Protein AF-A0A397SJI1-F1 (afdb_monomer)

InterPro domains:
  IPR027417 P-loop containing nucleoside triphosphate hydrolase [SSF52540] (23-144)
  IPR051667 Archaeal ATPase domain-containing protein [PTHR37096] (24-144)

pLDDT: mean 76.21, std 18.52, range [31.92, 95.56]

Structure (mmCIF, N/CA/C/O backbone):
data_AF-A0A397SJI1-F1
#
_entry.id   AF-A0A397SJI1-F1
#
loop_
_atom_site.group_PDB
_atom_site.id
_atom_site.type_symbol
_atom_site.label_atom_id
_atom_site.label_alt_id
_atom_site.label_comp_id
_atom_site.label_asym_id
_atom_site.label_entity_id
_atom_site.label_seq_id
_atom_site.pdbx_PDB_ins_code
_atom_site.Cartn_x
_atom_site.Cartn_y
_atom_site.Cartn_z
_atom_site.occupancy
_atom_site.B_iso_or_equiv
_atom_site.auth_seq_id
_atom_site.auth_comp_id
_atom_site.auth_asym_id
_atom_site.auth_atom_id
_atom_site.pdbx_PDB_model_num
ATOM 1 N N . MET A 1 1 ? 13.464 -25.072 6.896 1.00 35.97 1 MET A N 1
ATOM 2 C CA . MET A 1 1 ? 12.999 -23.717 7.267 1.00 35.97 1 MET A CA 1
ATOM 3 C C . MET A 1 1 ? 11.565 -23.593 6.797 1.00 35.97 1 MET A C 1
ATOM 5 O O . MET A 1 1 ? 11.296 -24.007 5.680 1.00 35.97 1 MET A O 1
ATOM 9 N N . SER A 1 2 ? 10.667 -23.174 7.686 1.00 36.62 2 SER A N 1
ATOM 10 C CA . SER A 1 2 ? 9.213 -23.290 7.543 1.00 36.62 2 SER A CA 1
ATOM 11 C C . SER A 1 2 ? 8.638 -22.403 6.439 1.00 36.62 2 SER A C 1
ATOM 13 O O . SER A 1 2 ? 8.978 -21.225 6.345 1.00 36.62 2 SER A O 1
ATOM 15 N N . GLU A 1 3 ? 7.745 -22.997 5.651 1.00 37.34 3 GLU A N 1
ATOM 16 C CA . GLU A 1 3 ? 6.883 -22.372 4.649 1.00 37.34 3 GLU A CA 1
ATOM 17 C C . GLU A 1 3 ? 6.096 -21.194 5.251 1.00 37.34 3 GLU A C 1
ATOM 19 O O . GLU A 1 3 ? 5.434 -21.342 6.279 1.00 37.34 3 GLU A O 1
ATOM 24 N N . ALA A 1 4 ? 6.140 -20.024 4.610 1.00 35.34 4 ALA A N 1
ATOM 25 C CA . ALA A 1 4 ? 5.239 -18.917 4.924 1.00 35.34 4 ALA A CA 1
ATOM 26 C C . ALA A 1 4 ? 3.975 -19.049 4.060 1.00 35.34 4 ALA A C 1
ATOM 28 O O . ALA A 1 4 ? 3.829 -18.414 3.018 1.00 35.34 4 ALA A O 1
ATOM 29 N N . GLU A 1 5 ? 3.072 -19.936 4.471 1.00 36.50 5 GLU A N 1
ATOM 30 C CA . GLU A 1 5 ? 1.755 -20.100 3.857 1.00 36.50 5 GLU A CA 1
ATOM 31 C C . GLU A 1 5 ? 0.822 -18.996 4.393 1.00 36.50 5 GLU A C 1
ATOM 33 O O . GLU A 1 5 ? 0.339 -19.066 5.525 1.00 36.50 5 GLU A O 1
ATOM 38 N N . ILE A 1 6 ? 0.567 -17.942 3.607 1.00 37.53 6 ILE A N 1
ATOM 39 C CA . ILE A 1 6 ? -0.421 -16.916 3.978 1.00 37.53 6 ILE A CA 1
ATOM 40 C C . ILE A 1 6 ? -1.822 -17.521 3.810 1.00 37.53 6 ILE A C 1
ATOM 42 O O . ILE A 1 6 ? -2.423 -17.484 2.736 1.00 37.53 6 ILE A O 1
ATOM 46 N N . LYS A 1 7 ? -2.359 -18.100 4.889 1.00 32.34 7 LYS A N 1
ATOM 47 C CA . LYS A 1 7 ? -3.744 -18.588 4.966 1.00 32.34 7 LYS A CA 1
ATOM 48 C C . LYS A 1 7 ? -4.723 -17.423 5.149 1.00 32.34 7 LYS A C 1
ATOM 50 O O . LYS A 1 7 ? -5.292 -17.235 6.220 1.00 32.34 7 LYS A O 1
ATOM 55 N N . ALA A 1 8 ? -4.973 -16.659 4.090 1.00 36.59 8 ALA A N 1
ATOM 56 C CA . ALA A 1 8 ? -6.132 -15.771 4.049 1.00 36.59 8 ALA A CA 1
ATOM 57 C C . ALA A 1 8 ? -7.397 -16.606 3.766 1.00 36.59 8 ALA A C 1
ATOM 59 O O . ALA A 1 8 ? -7.673 -16.977 2.626 1.00 36.59 8 ALA A O 1
ATOM 60 N N . LYS A 1 9 ? -8.177 -16.9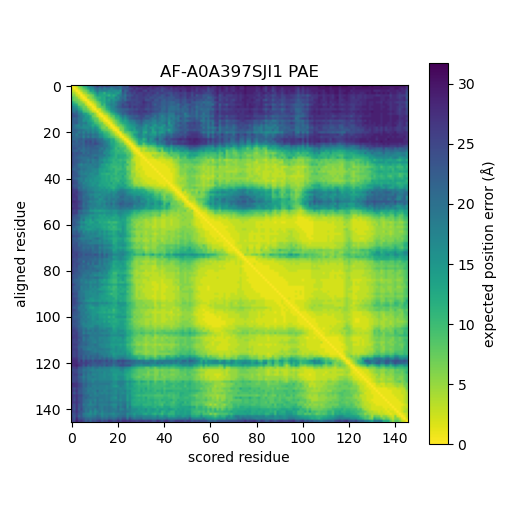39 4.805 1.00 31.92 9 LYS A N 1
ATOM 61 C CA . LYS A 1 9 ? -9.524 -17.513 4.635 1.00 31.92 9 LYS A CA 1
ATOM 62 C C . LYS A 1 9 ? -10.503 -16.398 4.255 1.00 31.92 9 LYS A C 1
ATOM 64 O O . LYS A 1 9 ? -11.139 -15.804 5.118 1.00 31.92 9 LYS A O 1
ATOM 69 N N . LEU A 1 10 ? -10.649 -16.137 2.959 1.00 39.62 10 LEU A N 1
ATOM 70 C CA . LEU A 1 10 ? -11.831 -15.458 2.424 1.00 39.62 10 LEU A CA 1
ATOM 71 C C . LEU A 1 10 ? -12.901 -16.533 2.155 1.00 39.62 10 LEU A C 1
ATOM 73 O O . LEU A 1 10 ? -12.621 -17.464 1.399 1.00 39.62 10 LEU A O 1
ATOM 77 N N . PRO A 1 11 ? -14.114 -16.448 2.736 1.00 39.09 11 PRO A N 1
ATOM 78 C CA . PRO A 1 11 ? -15.098 -17.541 2.727 1.00 39.09 11 PRO A CA 1
ATOM 79 C C . PRO A 1 11 ? -15.631 -17.943 1.337 1.00 39.09 11 PRO A C 1
ATOM 81 O O . PRO A 1 11 ? -16.375 -18.912 1.235 1.00 39.09 11 PRO A O 1
ATOM 84 N N . TYR A 1 12 ? -15.218 -17.258 0.267 1.00 38.84 12 TYR A N 1
ATOM 85 C CA . TYR A 1 12 ? -15.669 -17.504 -1.108 1.00 38.84 12 TYR A CA 1
ATOM 86 C C . TYR A 1 12 ? -14.539 -17.732 -2.121 1.00 38.84 12 TYR A C 1
ATOM 88 O O . TYR A 1 12 ? -14.805 -17.888 -3.309 1.00 38.84 12 TYR A O 1
ATOM 96 N N . PHE A 1 13 ? -13.282 -17.789 -1.678 1.00 36.59 13 PHE A N 1
ATOM 97 C CA . PHE A 1 13 ? -12.134 -17.883 -2.575 1.00 36.59 13 PHE A CA 1
ATOM 98 C C . PHE A 1 13 ? -11.189 -18.997 -2.127 1.00 36.59 13 PHE A C 1
ATOM 100 O O . PHE A 1 13 ? -10.282 -18.784 -1.328 1.00 36.59 13 PHE A O 1
ATOM 107 N N . ASN A 1 14 ? -11.372 -20.200 -2.677 1.00 34.38 14 ASN A N 1
ATOM 108 C CA . ASN A 1 14 ? -10.345 -21.242 -2.619 1.00 34.38 14 ASN A CA 1
ATOM 109 C C . ASN A 1 14 ? -9.286 -20.946 -3.689 1.00 34.38 14 ASN A C 1
ATOM 111 O O . ASN A 1 14 ? -9.212 -21.591 -4.735 1.00 34.38 14 ASN A O 1
ATOM 115 N N . LEU A 1 15 ? -8.531 -19.876 -3.465 1.00 38.72 15 LEU A N 1
ATOM 116 C CA . LEU A 1 15 ? -7.508 -19.406 -4.379 1.00 38.72 15 LEU A CA 1
ATOM 117 C C . LEU A 1 15 ? -6.174 -20.041 -4.016 1.00 38.72 15 LEU A C 1
ATOM 119 O O . LEU A 1 15 ? -5.379 -19.499 -3.253 1.00 38.72 15 LEU A O 1
ATOM 123 N N . LYS A 1 16 ? -5.927 -21.220 -4.585 1.00 40.28 16 LYS A N 1
ATOM 124 C CA . LYS A 1 16 ? -4.619 -21.874 -4.529 1.00 40.28 16 LYS A CA 1
ATOM 125 C C . LYS A 1 16 ? -3.687 -21.213 -5.550 1.00 40.28 16 LYS A C 1
ATOM 127 O O . LYS A 1 16 ? -3.363 -21.800 -6.578 1.00 40.28 16 LYS A O 1
ATOM 132 N N . TYR A 1 17 ? -3.299 -19.962 -5.306 1.00 43.78 17 TYR A N 1
ATOM 133 C CA . TYR A 1 17 ? -2.315 -19.282 -6.143 1.00 43.78 17 TYR A CA 1
ATOM 134 C C . TYR A 1 17 ? -0.911 -19.737 -5.750 1.00 43.78 17 TYR A C 1
ATOM 136 O O . TYR A 1 17 ? -0.372 -19.319 -4.727 1.00 43.78 17 TYR A O 1
ATOM 144 N N . ARG A 1 18 ? -0.291 -20.577 -6.582 1.00 42.84 18 ARG A N 1
ATOM 145 C CA . ARG A 1 18 ? 1.172 -20.657 -6.607 1.00 42.84 18 ARG A CA 1
ATOM 146 C C . ARG A 1 18 ? 1.675 -19.379 -7.261 1.00 42.84 18 ARG A C 1
ATOM 148 O O . ARG A 1 18 ? 1.626 -19.253 -8.479 1.00 42.84 18 ARG A O 1
ATOM 155 N N . LEU A 1 19 ? 2.086 -18.412 -6.444 1.00 43.00 19 LEU A N 1
ATOM 156 C CA . LEU A 1 19 ? 2.679 -17.172 -6.949 1.00 43.00 19 LEU A CA 1
ATOM 157 C C . LEU A 1 19 ? 4.055 -17.430 -7.587 1.00 43.00 19 LEU A C 1
ATOM 159 O O . LEU A 1 19 ? 4.432 -16.691 -8.489 1.00 43.00 19 LEU A O 1
ATOM 163 N N . PHE A 1 20 ? 4.736 -18.515 -7.193 1.00 43.22 20 PHE A N 1
ATOM 164 C CA . PHE A 1 20 ? 6.016 -18.962 -7.747 1.00 43.22 20 PHE A CA 1
ATOM 165 C C . PHE A 1 20 ? 6.106 -20.499 -7.715 1.00 43.22 20 PHE A C 1
ATOM 167 O O . PHE A 1 20 ? 5.656 -21.118 -6.748 1.00 43.22 20 PHE A O 1
ATOM 174 N N . ASP A 1 21 ? 6.680 -21.119 -8.751 1.00 50.69 21 ASP A N 1
ATOM 175 C CA . ASP A 1 21 ? 7.155 -22.506 -8.678 1.00 50.69 21 ASP A CA 1
ATOM 176 C C . ASP A 1 21 ? 8.576 -22.493 -8.085 1.00 50.69 21 ASP A C 1
ATOM 178 O O . ASP A 1 21 ? 9.427 -21.715 -8.509 1.00 50.69 21 ASP A O 1
ATOM 182 N N . GLU A 1 22 ? 8.867 -23.378 -7.124 1.00 52.00 22 GLU A N 1
ATOM 183 C CA . GLU A 1 22 ? 10.157 -23.450 -6.399 1.00 52.00 22 GLU A CA 1
ATOM 184 C C . GLU A 1 22 ? 11.396 -23.640 -7.302 1.00 52.00 22 GLU A C 1
ATOM 186 O O . GLU A 1 22 ? 12.533 -23.567 -6.833 1.00 52.00 22 GLU A O 1
ATOM 191 N N . LYS A 1 23 ? 11.193 -23.889 -8.601 1.00 49.50 23 LYS A N 1
ATOM 192 C CA . LYS A 1 23 ? 12.254 -24.055 -9.598 1.00 49.50 23 LYS A CA 1
ATOM 193 C C . LYS A 1 23 ? 12.717 -22.753 -10.261 1.00 49.50 23 LYS A C 1
ATOM 195 O O . LYS A 1 23 ? 13.762 -22.779 -10.904 1.00 49.50 23 LYS A O 1
ATOM 200 N N . GLU A 1 24 ? 12.035 -21.626 -10.073 1.00 50.12 24 GLU A N 1
ATOM 201 C CA . GLU A 1 24 ? 12.450 -20.329 -10.626 1.00 50.12 24 GLU A CA 1
ATOM 202 C C . GLU A 1 24 ? 13.217 -19.504 -9.582 1.00 50.12 24 GLU A C 1
ATOM 204 O O . GLU A 1 24 ? 12.725 -18.530 -9.020 1.00 50.12 24 GLU A O 1
ATOM 209 N N . LYS A 1 25 ? 14.487 -19.857 -9.352 1.00 48.16 25 LYS A N 1
ATOM 210 C CA . LYS A 1 25 ? 15.491 -18.856 -8.946 1.00 48.16 25 LYS A CA 1
ATOM 211 C C . LYS A 1 25 ? 15.987 -18.119 -10.193 1.00 48.16 25 LYS A C 1
ATOM 213 O O . LYS A 1 25 ? 17.185 -18.079 -10.463 1.00 48.16 25 LYS A O 1
ATOM 218 N N . GLU A 1 26 ? 15.071 -17.583 -10.992 1.00 54.41 26 GLU A N 1
ATOM 219 C CA . GLU A 1 26 ? 15.461 -16.575 -11.969 1.00 54.41 26 GLU A CA 1
ATOM 220 C C . GLU A 1 26 ? 15.787 -15.291 -11.208 1.00 54.41 26 GLU A C 1
ATOM 222 O O . GLU A 1 26 ? 15.134 -14.952 -10.217 1.00 54.41 26 GLU A O 1
ATOM 227 N N . ALA A 1 27 ? 16.843 -14.592 -11.625 1.00 56.66 27 ALA A N 1
ATOM 228 C CA . ALA A 1 27 ? 17.106 -13.257 -11.114 1.00 56.66 27 ALA A CA 1
ATOM 229 C C . ALA A 1 27 ? 15.837 -12.422 -11.335 1.00 56.66 27 ALA A C 1
ATOM 231 O O . ALA A 1 27 ? 15.384 -12.300 -12.469 1.00 56.66 27 ALA A O 1
ATOM 232 N N . ILE A 1 28 ? 15.237 -11.900 -10.262 1.00 64.06 28 ILE A N 1
ATOM 233 C CA . ILE A 1 28 ? 14.018 -11.093 -10.360 1.00 64.06 28 ILE A CA 1
ATOM 234 C C . ILE A 1 28 ? 14.356 -9.868 -11.209 1.00 64.06 28 ILE A C 1
ATOM 236 O O . ILE A 1 28 ? 15.084 -8.978 -10.772 1.00 64.06 28 ILE A O 1
ATOM 240 N N . THR A 1 29 ? 13.859 -9.846 -12.442 1.00 70.25 29 THR A N 1
ATOM 241 C CA . THR A 1 29 ? 14.046 -8.721 -13.357 1.00 70.25 29 THR A CA 1
ATOM 242 C C . THR A 1 29 ? 12.832 -7.800 -13.315 1.00 70.25 29 THR A C 1
ATOM 244 O O . THR A 1 29 ? 11.756 -8.174 -12.848 1.00 70.25 29 THR A O 1
ATOM 247 N N . TYR A 1 30 ? 12.976 -6.597 -13.872 1.00 71.44 30 TYR A N 1
ATOM 248 C CA . TYR A 1 30 ? 11.853 -5.688 -14.111 1.00 71.44 30 TYR A CA 1
ATOM 249 C C . TYR A 1 30 ? 10.679 -6.375 -14.841 1.00 71.44 30 TYR A C 1
ATOM 251 O O . TYR A 1 30 ? 9.521 -6.209 -14.455 1.00 71.44 30 TYR A O 1
ATOM 259 N N . ASN A 1 31 ? 10.981 -7.202 -15.848 1.00 76.88 31 ASN A N 1
ATOM 260 C CA . ASN A 1 31 ? 9.969 -7.939 -16.607 1.00 76.88 31 ASN A CA 1
ATOM 261 C C . ASN A 1 31 ? 9.232 -8.952 -15.724 1.00 76.88 31 ASN A C 1
ATOM 263 O O . ASN A 1 31 ? 8.006 -9.009 -15.764 1.00 76.88 31 ASN A O 1
ATOM 267 N N . SER A 1 32 ? 9.959 -9.667 -14.860 1.00 77.81 32 SER A N 1
ATOM 268 C CA . SER A 1 32 ? 9.386 -10.636 -13.918 1.00 77.81 32 SER A CA 1
ATOM 269 C C . SER A 1 32 ? 8.372 -9.985 -12.965 1.00 77.81 32 SER A C 1
ATOM 271 O O . SER A 1 32 ? 7.342 -10.578 -12.645 1.00 77.81 32 SER A O 1
ATOM 273 N N . VAL A 1 33 ? 8.620 -8.742 -12.532 1.00 78.50 33 VAL A N 1
ATOM 274 C CA . VAL A 1 33 ? 7.696 -8.024 -11.638 1.00 78.50 33 VAL A CA 1
ATOM 275 C C . VAL A 1 33 ? 6.479 -7.471 -12.384 1.00 78.50 33 VAL A C 1
ATOM 277 O O . VAL A 1 33 ? 5.363 -7.547 -11.872 1.00 78.50 33 VAL A O 1
ATOM 280 N N . ASN A 1 34 ? 6.645 -6.980 -13.612 1.00 78.88 34 ASN A N 1
ATOM 281 C CA . ASN A 1 34 ? 5.499 -6.595 -14.440 1.00 78.88 34 ASN A CA 1
ATOM 282 C C . ASN A 1 34 ? 4.591 -7.791 -14.748 1.00 78.88 34 ASN A C 1
ATOM 284 O O . ASN A 1 34 ? 3.370 -7.674 -14.666 1.00 78.88 34 ASN A O 1
ATOM 288 N N . GLU A 1 35 ? 5.170 -8.957 -15.039 1.00 84.62 35 GLU A N 1
ATOM 289 C CA . GLU A 1 35 ? 4.404 -10.192 -15.210 1.00 84.62 35 GLU A CA 1
ATOM 290 C C . GLU A 1 35 ? 3.649 -10.583 -13.939 1.00 84.62 35 GLU A C 1
ATOM 292 O O . GLU A 1 35 ? 2.505 -11.035 -14.017 1.00 84.62 35 GLU A O 1
ATOM 297 N N . LEU A 1 36 ? 4.251 -10.385 -12.762 1.00 83.25 36 LEU A N 1
ATOM 298 C CA . LEU A 1 36 ? 3.570 -10.579 -11.486 1.00 83.25 36 LEU A CA 1
ATOM 299 C C . LEU A 1 36 ? 2.377 -9.626 -11.340 1.00 83.25 36 LEU A C 1
ATOM 301 O O . LEU A 1 36 ? 1.283 -10.076 -10.998 1.00 83.25 36 LEU A O 1
ATOM 305 N N . PHE A 1 37 ? 2.548 -8.334 -11.630 1.00 84.69 37 PHE A N 1
ATOM 306 C CA . PHE A 1 37 ? 1.452 -7.360 -11.591 1.00 84.69 37 PHE A CA 1
ATOM 307 C C . PHE A 1 37 ? 0.317 -7.735 -12.542 1.00 84.69 37 PHE A C 1
ATOM 309 O O . PHE A 1 37 ? -0.852 -7.680 -12.158 1.00 84.69 37 PHE A O 1
ATOM 316 N N . ASP A 1 38 ? 0.650 -8.206 -13.738 1.00 83.44 38 ASP A N 1
ATOM 317 C CA . ASP A 1 38 ? -0.308 -8.723 -14.707 1.00 83.44 38 ASP A CA 1
ATOM 318 C C . ASP A 1 38 ? -1.040 -9.966 -14.195 1.00 83.44 38 ASP A C 1
ATOM 320 O O . ASP A 1 38 ? -2.268 -10.051 -14.293 1.00 83.44 38 ASP A O 1
ATOM 324 N N . LYS A 1 39 ? -0.309 -10.930 -13.620 1.00 85.19 39 LYS A N 1
ATOM 325 C CA . LYS A 1 39 ? -0.885 -12.140 -13.016 1.00 85.19 39 LYS A CA 1
ATOM 326 C C . LYS A 1 39 ? -1.856 -11.777 -11.894 1.00 85.19 39 LYS A C 1
ATOM 328 O O . LYS A 1 39 ? -2.970 -12.305 -11.873 1.00 85.19 39 LYS A O 1
ATOM 333 N N . ILE A 1 40 ? -1.484 -10.846 -11.012 1.00 83.31 40 ILE A N 1
ATOM 334 C CA . ILE A 1 40 ? -2.364 -10.339 -9.951 1.00 83.31 40 ILE A CA 1
ATOM 335 C C . ILE A 1 40 ? -3.595 -9.680 -10.579 1.00 83.31 40 ILE A C 1
ATOM 337 O O . ILE A 1 40 ? -4.720 -10.048 -10.255 1.00 83.31 40 ILE A O 1
ATOM 341 N N . THR A 1 41 ? -3.416 -8.763 -11.531 1.00 81.56 41 THR A N 1
ATOM 342 C CA . THR A 1 41 ? -4.526 -8.036 -12.159 1.00 81.56 41 THR A CA 1
ATOM 343 C C . THR A 1 41 ? -5.512 -8.954 -12.883 1.00 81.56 41 THR A C 1
ATOM 345 O O . THR A 1 41 ? -6.717 -8.705 -12.822 1.00 81.56 41 THR A O 1
ATOM 348 N N . ARG A 1 42 ? -5.040 -10.022 -13.538 1.00 82.69 42 ARG A N 1
ATOM 349 C CA . ARG A 1 42 ? -5.896 -11.039 -14.184 1.00 82.69 42 ARG A CA 1
ATOM 350 C C . ARG A 1 42 ? -6.601 -11.953 -13.182 1.00 82.69 42 ARG A C 1
ATOM 352 O O . ARG A 1 42 ? -7.642 -12.512 -13.507 1.00 82.69 42 ARG A O 1
ATOM 359 N N . SER A 1 43 ? -6.035 -12.094 -11.990 1.00 81.62 43 SER A N 1
ATOM 360 C CA . SER A 1 43 ? -6.588 -12.897 -10.898 1.00 81.62 43 SER A CA 1
ATOM 361 C C . SER A 1 43 ? -7.682 -12.163 -10.117 1.00 81.62 43 SER A C 1
ATOM 363 O O . SER A 1 43 ? -8.493 -12.801 -9.450 1.00 81.62 43 SER A O 1
ATOM 365 N N . LEU A 1 44 ? -7.729 -10.829 -10.204 1.00 77.69 44 LEU A N 1
ATOM 366 C CA . LEU A 1 44 ? -8.770 -10.030 -9.565 1.00 77.69 44 LEU A CA 1
ATOM 367 C C . LEU A 1 44 ? -10.144 -10.279 -10.215 1.00 77.69 44 LEU A C 1
ATOM 369 O O . LEU A 1 44 ? -10.232 -10.380 -11.442 1.00 77.69 44 LEU A O 1
ATOM 373 N N . PRO A 1 45 ? -11.229 -10.324 -9.420 1.00 69.75 45 PRO A N 1
ATOM 374 C CA . PRO A 1 45 ? -12.565 -10.549 -9.949 1.00 69.75 45 PRO A CA 1
ATOM 375 C C . PRO A 1 45 ? -12.966 -9.468 -10.958 1.00 69.75 45 PRO A C 1
ATOM 377 O O . PRO A 1 45 ? -12.683 -8.282 -10.782 1.00 69.75 45 PRO A O 1
ATOM 380 N N . ASN A 1 46 ? -13.684 -9.869 -12.010 1.00 71.75 46 ASN A N 1
ATOM 381 C CA . ASN A 1 46 ? -14.305 -8.917 -12.924 1.00 71.75 46 ASN A CA 1
ATOM 382 C C . ASN A 1 46 ? -15.539 -8.290 -12.258 1.00 71.75 46 ASN A C 1
ATOM 384 O O . ASN A 1 46 ? -16.605 -8.902 -12.217 1.00 71.75 46 ASN A O 1
ATOM 388 N N . TRP A 1 47 ? -15.403 -7.065 -11.754 1.00 69.38 47 TRP A N 1
ATOM 389 C CA . TRP A 1 47 ? -16.460 -6.359 -11.019 1.00 69.38 47 TRP A CA 1
ATOM 390 C C . TRP A 1 47 ? -17.740 -6.116 -11.811 1.00 69.38 47 TRP A C 1
ATOM 392 O O . TRP A 1 47 ? -18.807 -6.046 -11.207 1.00 69.38 47 TRP A O 1
ATOM 402 N N . ASN A 1 48 ? -17.675 -6.082 -13.145 1.00 67.94 48 ASN A N 1
ATOM 403 C CA . ASN A 1 48 ? -18.878 -5.967 -13.973 1.00 67.94 48 ASN A CA 1
ATOM 404 C C . ASN A 1 48 ? -19.826 -7.161 -13.777 1.00 67.94 48 ASN A C 1
ATOM 406 O O . ASN A 1 48 ? -21.036 -7.002 -13.891 1.00 67.94 48 ASN A O 1
ATOM 410 N N . PHE A 1 49 ? -19.296 -8.340 -13.437 1.00 63.72 49 PHE A N 1
ATOM 411 C CA . PHE A 1 49 ? -20.105 -9.516 -13.110 1.00 63.72 49 PHE A CA 1
ATOM 412 C C . PHE A 1 49 ? -20.787 -9.394 -11.735 1.00 63.72 49 PHE A C 1
ATOM 414 O O . PHE A 1 49 ? -21.868 -9.935 -11.521 1.00 63.72 49 PHE A O 1
ATOM 421 N N . TRP A 1 50 ? -20.175 -8.655 -10.806 1.00 64.19 50 TRP A N 1
ATOM 422 C CA . TRP A 1 50 ? -20.598 -8.573 -9.405 1.00 64.19 50 TRP A CA 1
ATOM 423 C C . TRP A 1 50 ? -21.430 -7.329 -9.070 1.00 64.19 50 TRP A C 1
ATOM 425 O O . TRP A 1 50 ? -21.917 -7.213 -7.947 1.00 64.19 50 TRP A O 1
ATOM 435 N N . TYR A 1 51 ? -21.642 -6.428 -10.038 1.00 62.44 51 TYR A N 1
ATOM 436 C CA . TYR A 1 51 ? -22.331 -5.145 -9.845 1.00 62.44 51 TYR A CA 1
ATOM 437 C C . TYR A 1 51 ? -23.745 -5.292 -9.241 1.00 62.44 51 TYR A C 1
ATOM 439 O O . TYR A 1 51 ? -24.194 -4.419 -8.507 1.00 62.44 51 TYR A O 1
ATOM 447 N N . GLY A 1 52 ? -24.426 -6.419 -9.484 1.00 65.25 52 GLY A N 1
ATOM 448 C CA . GLY A 1 52 ? -25.752 -6.717 -8.924 1.00 65.25 52 GLY A CA 1
ATOM 449 C C . GLY A 1 52 ? -25.760 -7.391 -7.545 1.00 65.25 52 GLY A C 1
ATOM 450 O O . GLY A 1 52 ? -26.818 -7.491 -6.933 1.00 65.25 52 GLY A O 1
ATOM 451 N N . TYR A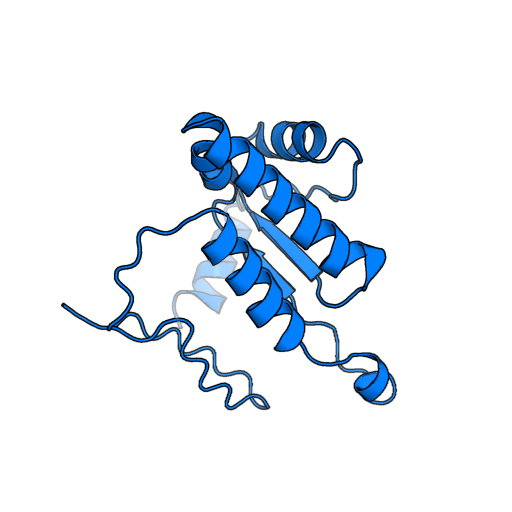 1 53 ? -24.610 -7.850 -7.044 1.00 71.44 53 TYR A N 1
ATOM 452 C CA . TYR A 1 53 ? -24.517 -8.610 -5.788 1.00 71.44 53 TYR A CA 1
ATOM 453 C C . TYR A 1 53 ? -24.141 -7.748 -4.576 1.00 71.44 53 TYR A C 1
ATOM 455 O O . TYR A 1 53 ? -24.031 -8.272 -3.471 1.00 71.44 53 TYR A O 1
ATOM 463 N N . ASN A 1 54 ? -23.939 -6.439 -4.773 1.00 72.56 54 ASN A N 1
ATOM 464 C CA . ASN A 1 54 ? -23.557 -5.481 -3.728 1.00 72.56 54 ASN A CA 1
ATOM 465 C C . ASN A 1 54 ? -22.337 -5.929 -2.891 1.00 72.56 54 ASN A C 1
ATOM 467 O O . ASN A 1 54 ? -22.246 -5.657 -1.695 1.00 72.56 54 ASN A O 1
ATOM 471 N N . ILE A 1 55 ? -21.408 -6.657 -3.518 1.00 74.75 55 ILE A N 1
ATOM 472 C CA . ILE A 1 55 ? -20.175 -7.114 -2.874 1.00 74.75 55 ILE A CA 1
ATOM 473 C C . ILE A 1 55 ? -19.169 -5.957 -2.928 1.00 74.75 55 ILE A C 1
ATOM 475 O O . ILE A 1 55 ? -18.882 -5.472 -4.028 1.00 74.75 55 ILE A O 1
ATOM 479 N N . PRO A 1 56 ? -18.623 -5.500 -1.786 1.00 76.81 56 PRO A N 1
ATOM 480 C CA . PRO A 1 56 ? -17.642 -4.426 -1.786 1.00 76.81 56 PRO A CA 1
ATOM 481 C C . PRO A 1 56 ? -16.340 -4.872 -2.477 1.00 76.81 56 PRO A C 1
ATOM 483 O O . PRO A 1 56 ? -15.944 -6.036 -2.345 1.00 76.81 56 PRO A O 1
ATOM 486 N N . PRO A 1 57 ? -15.637 -3.965 -3.183 1.00 80.69 57 PRO A N 1
ATOM 487 C CA . PRO A 1 57 ? -14.304 -4.251 -3.697 1.00 80.69 57 PRO A CA 1
ATOM 488 C C . PRO A 1 57 ? -13.344 -4.640 -2.560 1.00 80.69 57 PRO A C 1
ATOM 490 O O . PRO A 1 57 ? -13.456 -4.102 -1.455 1.00 80.69 57 PRO A O 1
ATOM 493 N N . PRO A 1 58 ? -12.373 -5.537 -2.799 1.00 84.81 58 PRO A N 1
ATOM 494 C CA . PRO A 1 58 ? -11.393 -5.928 -1.808 1.00 84.81 58 PRO A CA 1
ATOM 495 C C . PRO A 1 58 ? -10.489 -4.745 -1.480 1.00 84.81 58 PRO A C 1
ATOM 497 O O . PRO A 1 58 ? -10.352 -3.793 -2.257 1.00 84.81 58 PRO A O 1
ATOM 500 N N . ILE A 1 59 ? -9.842 -4.841 -0.325 1.00 88.81 59 ILE A N 1
ATOM 501 C CA . ILE A 1 59 ? -8.898 -3.846 0.163 1.00 88.81 59 ILE A CA 1
ATOM 502 C C . ILE A 1 59 ? -7.519 -4.500 0.222 1.00 88.81 59 ILE A C 1
ATOM 504 O O . ILE A 1 59 ? -7.331 -5.500 0.912 1.00 88.81 59 ILE A O 1
ATOM 508 N N . LEU A 1 60 ? -6.565 -3.944 -0.518 1.00 90.75 60 LEU A N 1
ATOM 509 C CA . LEU A 1 60 ? -5.150 -4.265 -0.407 1.00 90.75 60 LEU A CA 1
ATOM 510 C C . LEU A 1 60 ? -4.536 -3.363 0.664 1.00 90.75 60 LEU A C 1
ATOM 512 O O . LEU A 1 60 ? -4.497 -2.146 0.491 1.00 90.75 60 LEU A O 1
ATOM 516 N N . VAL A 1 61 ? -4.055 -3.956 1.751 1.00 93.00 61 VAL A N 1
ATOM 517 C CA . VAL A 1 61 ? -3.342 -3.239 2.813 1.00 93.00 61 VAL A CA 1
ATOM 518 C C . VAL A 1 61 ? -1.855 -3.544 2.691 1.00 93.00 61 VAL A C 1
ATOM 520 O O . VAL A 1 61 ? -1.478 -4.711 2.595 1.00 93.00 61 VAL A O 1
ATOM 523 N N . ILE A 1 62 ? -1.027 -2.503 2.666 1.00 92.94 62 ILE A N 1
ATOM 524 C CA . ILE A 1 62 ? 0.433 -2.619 2.675 1.00 92.94 62 ILE A CA 1
ATOM 525 C C . ILE A 1 62 ? 0.942 -1.882 3.897 1.00 92.94 62 ILE A C 1
ATOM 527 O O . ILE A 1 62 ? 0.821 -0.657 3.971 1.00 92.94 62 ILE A O 1
ATOM 531 N N . ASP A 1 63 ? 1.499 -2.657 4.819 1.00 94.31 63 ASP A N 1
ATOM 532 C CA . ASP A 1 63 ? 2.118 -2.129 6.021 1.00 94.31 63 ASP A CA 1
ATOM 533 C C . ASP A 1 63 ? 3.575 -1.733 5.802 1.00 94.31 63 ASP A C 1
ATOM 535 O O . ASP A 1 63 ? 4.243 -2.288 4.927 1.00 94.31 63 ASP A O 1
ATOM 539 N N . GLU A 1 64 ? 4.029 -0.732 6.559 1.00 93.38 64 GLU A N 1
ATOM 540 C CA . GLU A 1 64 ? 5.349 -0.098 6.427 1.00 93.38 64 GLU A CA 1
ATOM 541 C C . GLU A 1 64 ? 5.714 0.215 4.962 1.00 93.38 64 GLU A C 1
ATOM 543 O O . GLU A 1 64 ? 6.795 -0.090 4.445 1.00 93.38 64 GLU A O 1
ATOM 548 N N . ALA A 1 65 ? 4.774 0.840 4.249 1.00 93.19 65 ALA A N 1
ATOM 549 C CA . ALA A 1 65 ? 4.897 1.143 2.828 1.00 93.19 65 ALA A CA 1
ATOM 550 C C . ALA A 1 65 ? 6.032 2.138 2.515 1.00 93.19 65 ALA A C 1
ATOM 552 O O . ALA A 1 65 ? 6.497 2.207 1.376 1.00 93.19 65 ALA A O 1
ATOM 553 N N . ASN A 1 66 ? 6.528 2.881 3.507 1.00 91.31 66 ASN A N 1
ATOM 554 C CA . ASN A 1 66 ? 7.740 3.700 3.408 1.00 91.31 66 ASN A CA 1
ATOM 555 C C . ASN A 1 66 ? 8.987 2.880 3.048 1.00 91.31 66 ASN A C 1
ATOM 557 O O . ASN A 1 66 ? 9.888 3.415 2.399 1.00 91.31 66 ASN A O 1
ATOM 561 N N . LEU A 1 67 ? 9.041 1.584 3.375 1.00 91.06 67 LEU A N 1
ATOM 562 C CA . LEU A 1 67 ? 10.157 0.714 2.990 1.00 91.06 67 LEU A CA 1
ATOM 563 C C . LEU A 1 67 ? 10.290 0.556 1.470 1.00 91.06 67 LEU A C 1
ATOM 565 O O . LEU A 1 67 ? 11.386 0.310 0.969 1.00 91.06 67 LEU A O 1
ATOM 569 N N . LEU A 1 68 ? 9.220 0.801 0.706 1.00 89.44 68 LEU A N 1
ATOM 570 C CA . LEU A 1 68 ? 9.272 0.825 -0.759 1.00 89.44 68 LEU A CA 1
ATOM 571 C C . LEU A 1 68 ? 10.214 1.913 -1.301 1.00 89.44 68 LEU A C 1
ATOM 573 O O . LEU A 1 68 ? 10.700 1.799 -2.426 1.00 89.44 68 LEU A O 1
ATOM 577 N N . SER A 1 69 ? 10.531 2.942 -0.511 1.00 86.31 69 SER A N 1
ATOM 578 C CA . SER A 1 69 ? 11.546 3.941 -0.869 1.00 86.31 69 SER A CA 1
ATOM 579 C C . SER A 1 69 ? 12.938 3.334 -1.066 1.00 86.31 69 SER A C 1
ATOM 581 O O . SER A 1 69 ? 13.697 3.816 -1.906 1.00 86.31 69 SER A O 1
ATOM 583 N N . GLN A 1 70 ? 13.256 2.235 -0.373 1.00 86.62 70 GLN A N 1
ATOM 584 C CA . GLN A 1 70 ? 14.524 1.523 -0.538 1.00 86.62 70 GLN A CA 1
ATOM 585 C C . GLN A 1 70 ? 14.667 0.978 -1.959 1.00 86.62 70 GLN A C 1
ATOM 587 O O . GLN A 1 70 ? 15.755 1.027 -2.529 1.00 86.62 70 GLN A O 1
ATOM 592 N N . LEU A 1 71 ? 13.558 0.536 -2.563 1.00 81.69 71 LEU A N 1
ATOM 593 C CA . LEU A 1 71 ? 13.541 0.085 -3.949 1.00 81.69 71 LEU A CA 1
ATOM 594 C C . LEU A 1 71 ? 13.931 1.226 -4.892 1.00 81.69 71 LEU A C 1
ATOM 596 O O . LEU A 1 71 ? 14.812 1.054 -5.729 1.00 81.69 71 LEU A O 1
ATOM 600 N N . GLY A 1 72 ? 13.338 2.407 -4.703 1.00 81.12 72 GLY A N 1
ATOM 601 C CA . GLY A 1 72 ? 13.617 3.583 -5.528 1.00 81.12 72 GLY A CA 1
ATOM 602 C C . GLY A 1 72 ? 15.041 4.120 -5.392 1.00 81.12 72 GLY A C 1
ATOM 603 O O . GLY A 1 72 ? 15.619 4.577 -6.371 1.00 81.12 72 GLY A O 1
ATOM 604 N N . ASN A 1 73 ? 15.619 4.024 -4.196 1.00 83.50 73 ASN A N 1
ATOM 605 C CA . ASN A 1 73 ? 16.959 4.534 -3.905 1.00 83.50 73 ASN A CA 1
ATOM 606 C C . ASN A 1 73 ? 18.081 3.543 -4.263 1.00 83.50 73 ASN A C 1
ATOM 608 O O . ASN A 1 73 ? 19.250 3.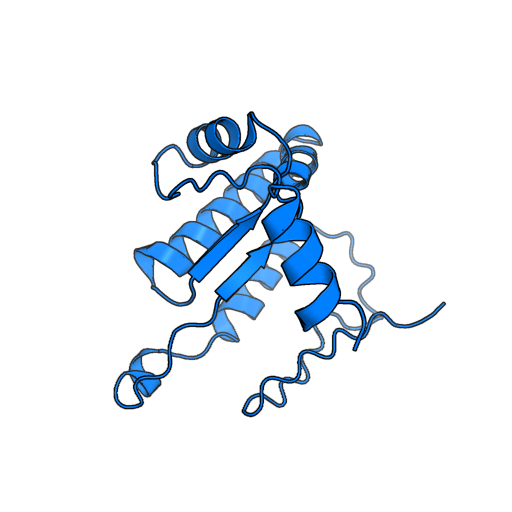921 -4.250 1.00 83.50 73 ASN A O 1
ATOM 612 N N . SER A 1 74 ? 17.745 2.279 -4.545 1.00 79.12 74 SER A N 1
ATOM 613 C CA . SER A 1 74 ? 18.733 1.213 -4.755 1.00 79.12 74 SER A CA 1
ATOM 614 C C . SER A 1 74 ? 19.445 1.285 -6.110 1.00 79.12 74 SER A C 1
ATOM 616 O O . SER A 1 74 ? 20.651 1.049 -6.182 1.00 79.12 74 SER A O 1
ATOM 618 N N . SER A 1 75 ? 18.721 1.615 -7.182 1.00 83.06 75 SER A N 1
ATOM 619 C CA . SER A 1 75 ? 19.258 1.763 -8.538 1.00 83.06 75 SER A CA 1
ATOM 620 C C . SER A 1 75 ? 18.261 2.487 -9.451 1.00 83.06 75 SER A C 1
ATOM 622 O O . SER A 1 75 ? 17.098 2.687 -9.091 1.00 83.06 75 SER A O 1
ATOM 624 N N . ASN A 1 76 ? 18.686 2.833 -10.671 1.00 83.81 76 ASN A N 1
ATOM 625 C CA . ASN A 1 76 ? 17.790 3.393 -11.688 1.00 83.81 76 ASN A CA 1
ATOM 626 C C . ASN A 1 76 ? 16.653 2.420 -12.043 1.00 83.81 76 ASN A C 1
ATOM 628 O O . ASN A 1 76 ? 15.502 2.827 -12.189 1.00 83.81 76 ASN A O 1
ATOM 632 N N . GLU A 1 77 ? 16.957 1.127 -12.147 1.00 82.31 77 GLU A N 1
ATOM 633 C CA . GLU A 1 77 ? 15.978 0.068 -12.391 1.00 82.31 77 GLU A CA 1
ATOM 634 C C . GLU A 1 77 ? 14.993 -0.052 -11.223 1.00 82.31 77 GLU A C 1
ATOM 636 O O . GLU A 1 77 ? 13.789 -0.179 -11.446 1.00 82.31 77 GLU A O 1
ATOM 641 N N . GLY A 1 78 ? 15.483 0.055 -9.984 1.00 84.25 78 GLY A N 1
ATOM 642 C CA . GLY A 1 78 ? 14.653 0.085 -8.781 1.00 84.25 78 GLY A CA 1
ATOM 643 C C . GLY A 1 78 ? 13.693 1.280 -8.755 1.00 84.25 78 GLY A C 1
ATOM 644 O O . GLY A 1 78 ? 12.505 1.114 -8.473 1.00 84.25 78 GLY A O 1
ATOM 645 N N . ALA A 1 79 ? 14.155 2.469 -9.152 1.00 85.38 79 ALA A N 1
ATOM 646 C CA . ALA A 1 79 ? 13.307 3.654 -9.312 1.00 85.38 79 ALA A CA 1
ATOM 647 C C . ALA A 1 79 ? 12.218 3.464 -10.380 1.00 85.38 79 ALA A C 1
ATOM 649 O O . ALA A 1 79 ? 11.051 3.800 -10.152 1.00 85.38 79 ALA A O 1
ATOM 650 N N . ILE A 1 80 ? 12.567 2.882 -11.532 1.00 85.25 80 ILE A N 1
ATOM 651 C CA . ILE A 1 80 ? 11.604 2.554 -12.596 1.00 85.25 80 ILE A CA 1
ATOM 652 C C . ILE A 1 80 ? 10.572 1.538 -12.094 1.00 85.25 80 ILE A C 1
ATOM 654 O O . ILE A 1 80 ? 9.374 1.673 -12.374 1.00 85.25 80 ILE A O 1
ATOM 658 N N . LEU A 1 81 ? 11.014 0.540 -11.329 1.00 85.81 81 LEU A N 1
ATOM 659 C CA . LEU A 1 81 ? 10.144 -0.488 -10.782 1.00 85.81 81 LEU A CA 1
ATOM 660 C C . LEU A 1 81 ? 9.175 0.076 -9.739 1.00 85.81 81 LEU A C 1
ATOM 662 O O . LEU A 1 81 ? 7.972 -0.168 -9.831 1.00 85.81 81 LEU A O 1
ATOM 666 N N . LEU A 1 82 ? 9.675 0.884 -8.803 1.00 88.00 82 LEU A N 1
ATOM 667 C CA . LEU A 1 82 ? 8.856 1.596 -7.826 1.00 88.00 82 LEU A CA 1
ATOM 668 C C . LEU A 1 82 ? 7.778 2.429 -8.527 1.00 88.00 82 LEU A C 1
ATOM 670 O O . LEU A 1 82 ? 6.597 2.336 -8.194 1.00 88.00 82 LEU A O 1
ATOM 674 N N . LYS A 1 83 ? 8.162 3.203 -9.547 1.00 87.50 83 LYS A N 1
ATOM 675 C CA . LYS A 1 83 ? 7.211 4.009 -10.318 1.00 87.50 83 LYS A CA 1
ATOM 676 C C . LYS A 1 83 ? 6.171 3.142 -11.032 1.00 87.50 83 LYS A C 1
ATOM 678 O O . LYS A 1 83 ? 4.996 3.498 -11.059 1.00 87.50 83 LYS A O 1
ATOM 683 N N . SER A 1 84 ? 6.582 1.996 -11.575 1.00 87.06 84 SER A N 1
ATOM 684 C CA . SER A 1 84 ? 5.678 1.039 -12.229 1.00 87.06 84 SER A CA 1
ATOM 685 C C . SER A 1 84 ? 4.667 0.455 -11.240 1.00 87.06 84 SER A C 1
ATOM 687 O O . SER A 1 84 ? 3.474 0.428 -11.534 1.00 87.06 84 SER A O 1
ATOM 689 N N . PHE A 1 85 ? 5.113 0.085 -10.038 1.00 89.56 85 PHE A N 1
ATOM 690 C CA . PHE A 1 85 ? 4.247 -0.383 -8.956 1.00 89.56 85 PHE A CA 1
ATOM 691 C C . PHE A 1 85 ? 3.229 0.680 -8.516 1.00 89.56 85 PHE A C 1
ATOM 693 O O . PHE A 1 85 ? 2.029 0.412 -8.438 1.00 89.56 85 PHE A O 1
ATOM 700 N N . LEU A 1 86 ? 3.685 1.911 -8.272 1.00 89.94 86 LEU A N 1
ATOM 701 C CA . LEU A 1 86 ? 2.808 3.006 -7.856 1.00 89.94 86 LEU A CA 1
ATOM 702 C C . LEU A 1 86 ? 1.780 3.353 -8.949 1.00 89.94 86 LEU A C 1
ATOM 704 O O . LEU A 1 86 ? 0.598 3.538 -8.654 1.00 89.94 86 LEU A O 1
ATOM 708 N N . ASN A 1 87 ? 2.189 3.354 -10.220 1.00 89.12 87 ASN A N 1
ATOM 709 C CA . ASN A 1 87 ? 1.269 3.512 -11.348 1.00 89.12 87 ASN A CA 1
ATOM 710 C C . ASN A 1 87 ? 0.251 2.368 -11.423 1.00 89.12 87 ASN A C 1
ATOM 712 O O . ASN A 1 87 ? -0.935 2.612 -11.646 1.00 89.12 87 ASN A O 1
ATOM 716 N N . TRP A 1 88 ? 0.685 1.127 -11.197 1.00 90.38 88 TRP A N 1
ATOM 717 C CA . TRP A 1 88 ? -0.205 -0.030 -11.146 1.00 90.38 88 TRP A CA 1
ATOM 718 C C . TRP A 1 88 ? -1.269 0.120 -10.047 1.00 90.38 88 TRP A C 1
ATOM 720 O O . TRP A 1 88 ? -2.449 -0.136 -10.307 1.00 90.38 88 TRP A O 1
ATOM 730 N N . LEU A 1 89 ? -0.913 0.628 -8.860 1.00 91.25 89 LEU A N 1
ATOM 731 C CA . LEU A 1 89 ? -1.894 0.951 -7.815 1.00 91.25 89 LEU A CA 1
ATOM 732 C C . LEU A 1 89 ? -2.918 1.989 -8.294 1.00 91.25 89 LEU A C 1
ATOM 734 O O . LEU A 1 89 ? -4.118 1.802 -8.088 1.00 91.25 89 LEU A O 1
ATOM 738 N N . VAL A 1 90 ? -2.488 3.059 -8.969 1.00 89.69 90 VAL A N 1
ATOM 739 C CA . VAL A 1 90 ? -3.398 4.094 -9.498 1.00 89.69 90 VAL A CA 1
ATOM 740 C C . VAL A 1 90 ? -4.367 3.516 -10.532 1.00 89.69 90 VAL A C 1
ATOM 742 O O . VAL A 1 90 ? -5.574 3.771 -10.455 1.00 89.69 90 VAL A O 1
ATOM 745 N N . VAL A 1 91 ? -3.868 2.700 -11.466 1.00 89.50 91 VAL A N 1
ATOM 746 C CA . VAL A 1 91 ? -4.695 2.037 -12.486 1.00 89.50 91 VAL A CA 1
ATOM 747 C C . VAL A 1 91 ? -5.764 1.176 -11.820 1.00 89.50 91 VAL A C 1
ATOM 749 O O . VAL A 1 91 ? -6.947 1.303 -12.136 1.00 89.50 91 VAL A O 1
ATOM 752 N N . ASN A 1 92 ? -5.382 0.328 -10.864 1.00 88.38 92 ASN A N 1
ATOM 753 C CA . ASN A 1 92 ? -6.325 -0.597 -10.246 1.00 88.38 92 ASN A CA 1
ATOM 754 C C . ASN A 1 92 ? -7.295 0.094 -9.276 1.00 88.38 92 ASN A C 1
ATOM 756 O O . ASN A 1 92 ? -8.443 -0.331 -9.191 1.00 88.38 92 ASN A O 1
ATOM 760 N N . THR A 1 93 ? -6.895 1.166 -8.592 1.00 88.75 93 THR A N 1
ATOM 761 C CA . THR A 1 93 ? -7.739 1.817 -7.572 1.00 88.75 93 THR A CA 1
ATOM 762 C C . THR A 1 93 ? -8.618 2.937 -8.124 1.00 88.75 93 THR A C 1
ATOM 764 O O . THR A 1 93 ? -9.803 3.005 -7.799 1.00 88.75 93 THR A O 1
ATOM 767 N N . LYS A 1 94 ? -8.073 3.829 -8.961 1.00 86.56 94 LYS A N 1
ATOM 768 C CA . LYS A 1 94 ? -8.776 5.040 -9.418 1.00 86.56 94 LYS A CA 1
ATOM 769 C C . LYS A 1 94 ? -9.399 4.876 -10.793 1.00 86.56 94 LYS A C 1
ATOM 771 O O . LYS A 1 94 ? -10.531 5.307 -10.994 1.00 86.56 94 LYS A O 1
ATOM 776 N N . GLN A 1 95 ? -8.672 4.260 -11.722 1.00 86.69 95 GLN A N 1
ATOM 777 C CA . GLN A 1 95 ? -9.115 4.161 -13.113 1.00 86.69 95 GLN A CA 1
ATOM 778 C C . GLN A 1 95 ? -10.074 2.984 -13.303 1.00 86.69 95 GLN A C 1
ATOM 780 O O . GLN A 1 95 ? -11.195 3.161 -13.766 1.00 86.69 95 GLN A O 1
ATOM 785 N N . GLN A 1 96 ? -9.643 1.788 -12.900 1.00 85.19 96 GLN A N 1
ATOM 786 C CA . GLN A 1 96 ? -10.373 0.537 -13.121 1.00 85.19 96 GLN A CA 1
ATOM 787 C C . GLN A 1 96 ? -11.230 0.115 -11.919 1.00 85.19 96 GLN A C 1
ATOM 789 O O . GLN A 1 96 ? -12.038 -0.798 -12.053 1.00 85.19 96 GLN A O 1
ATOM 794 N N . LYS A 1 97 ? -11.046 0.755 -10.751 1.00 85.88 97 LYS A N 1
ATOM 795 C CA . LYS A 1 97 ? -11.793 0.496 -9.502 1.00 85.88 97 LYS A CA 1
ATOM 796 C C . LYS A 1 97 ? -11.879 -0.996 -9.137 1.00 85.88 97 LYS A C 1
ATOM 798 O O . LYS A 1 97 ? -12.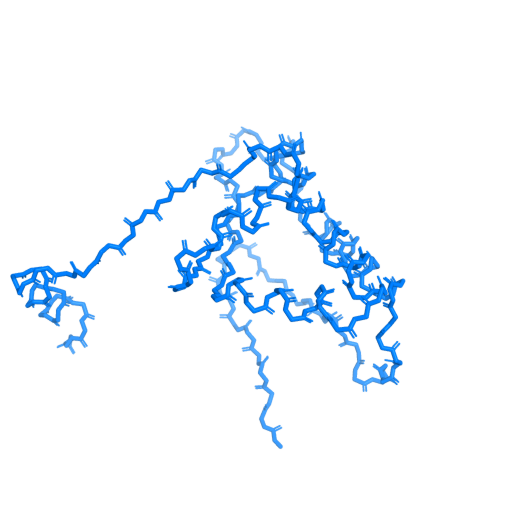907 -1.482 -8.679 1.00 85.88 97 LYS A O 1
ATOM 803 N N . ARG A 1 98 ? -10.784 -1.727 -9.364 1.00 84.62 98 ARG A N 1
ATOM 804 C CA . ARG A 1 98 ? -10.656 -3.169 -9.120 1.00 84.62 98 ARG A CA 1
ATOM 805 C C . ARG A 1 98 ? -10.474 -3.515 -7.643 1.00 84.62 98 ARG A C 1
ATOM 807 O O . ARG A 1 98 ? -10.775 -4.636 -7.252 1.00 84.62 98 ARG A O 1
ATOM 814 N N . PHE A 1 99 ? -9.937 -2.596 -6.851 1.00 87.69 99 PHE A N 1
ATOM 815 C CA . PHE A 1 99 ? -9.794 -2.722 -5.401 1.00 87.69 99 PHE A CA 1
ATOM 816 C C . PHE A 1 99 ? -9.536 -1.349 -4.777 1.00 87.69 99 PHE A C 1
ATOM 818 O O . PHE A 1 99 ? -9.255 -0.378 -5.483 1.00 87.69 99 PHE A O 1
ATOM 825 N N . HIS A 1 100 ? -9.586 -1.275 -3.452 1.00 89.69 100 HIS A N 1
ATOM 826 C CA . HIS A 1 100 ? -9.066 -0.146 -2.682 1.00 89.69 100 HIS A CA 1
ATOM 827 C C . HIS A 1 100 ? -7.679 -0.474 -2.134 1.00 89.69 100 HIS A C 1
ATOM 829 O O . HIS A 1 100 ? -7.404 -1.628 -1.824 1.00 89.69 100 HIS A O 1
ATOM 835 N N . ALA A 1 101 ? -6.802 0.521 -2.024 1.00 91.81 101 ALA A N 1
ATOM 836 C CA . ALA A 1 101 ? -5.485 0.347 -1.422 1.00 91.81 101 ALA A CA 1
ATOM 837 C C . ALA A 1 101 ? -5.360 1.228 -0.180 1.00 91.81 101 ALA A C 1
ATOM 839 O O . ALA A 1 101 ? -5.714 2.408 -0.232 1.00 91.81 101 ALA A O 1
ATOM 840 N N . VAL A 1 102 ? -4.837 0.657 0.901 1.00 93.94 102 VAL A N 1
ATOM 841 C CA . VAL A 1 102 ? -4.447 1.363 2.122 1.00 93.94 102 VAL A CA 1
ATOM 842 C C . VAL A 1 102 ? -2.955 1.141 2.314 1.00 93.94 102 VAL A C 1
ATOM 844 O O . VAL A 1 102 ? -2.493 0.003 2.358 1.00 93.94 102 VAL A O 1
ATOM 847 N N . LEU A 1 103 ? -2.208 2.237 2.386 1.00 93.38 103 LEU A N 1
ATOM 848 C CA . LEU A 1 103 ? -0.776 2.225 2.658 1.00 93.38 103 LEU A CA 1
ATOM 849 C C . LEU A 1 103 ? -0.582 2.791 4.062 1.00 93.38 103 LEU A C 1
ATOM 851 O O . LEU A 1 103 ? -0.990 3.928 4.306 1.00 93.38 103 LEU A O 1
ATOM 855 N N . THR A 1 104 ? 0.010 2.014 4.962 1.00 94.88 104 THR A N 1
ATOM 856 C CA . THR A 1 104 ? 0.366 2.472 6.310 1.00 94.88 104 THR A CA 1
ATOM 857 C C . THR A 1 104 ? 1.866 2.700 6.401 1.00 94.88 104 THR A C 1
ATOM 859 O O . THR A 1 104 ? 2.658 2.099 5.676 1.00 94.88 104 THR A O 1
ATOM 862 N N . SER A 1 105 ? 2.253 3.663 7.228 1.00 94.31 105 SER A N 1
ATOM 863 C CA . SER A 1 105 ? 3.642 4.056 7.428 1.00 94.31 105 SER A CA 1
ATOM 864 C C . SER A 1 105 ? 3.755 4.817 8.739 1.00 94.31 105 SER A C 1
ATOM 866 O O . SER A 1 105 ? 2.901 5.652 9.041 1.00 94.31 105 SER A O 1
ATOM 868 N N . SER A 1 106 ? 4.839 4.569 9.466 1.00 92.25 106 SER A N 1
ATOM 869 C CA . SER A 1 106 ? 5.246 5.348 10.641 1.00 92.25 106 SER A CA 1
ATOM 870 C C . SER A 1 106 ? 6.056 6.610 10.282 1.00 92.25 106 SER A C 1
ATOM 872 O O . SER A 1 106 ? 6.210 7.509 11.105 1.00 92.25 106 SER A O 1
ATOM 874 N N . ASP A 1 107 ? 6.552 6.714 9.042 1.00 89.69 107 ASP A N 1
ATOM 875 C CA . ASP A 1 107 ? 7.324 7.865 8.554 1.00 89.69 107 ASP A C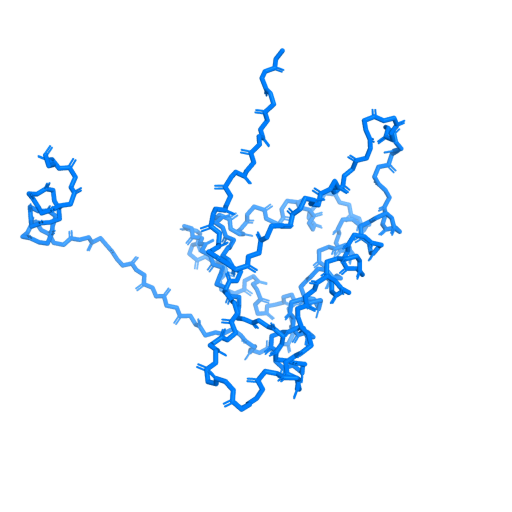A 1
ATOM 876 C C . ASP A 1 107 ? 6.435 9.099 8.301 1.00 89.69 107 ASP A C 1
ATOM 878 O O . ASP A 1 107 ? 5.521 9.078 7.470 1.00 89.69 107 ASP A O 1
ATOM 882 N N . SER A 1 108 ? 6.751 10.203 8.983 1.00 86.81 108 SER A N 1
ATOM 883 C CA . SER A 1 108 ? 6.038 11.482 8.896 1.00 86.81 108 SER A CA 1
ATOM 884 C C . SER A 1 108 ? 6.162 12.178 7.534 1.00 86.81 108 SER A C 1
ATOM 886 O O . SER A 1 108 ? 5.292 12.973 7.173 1.00 86.81 108 SER A O 1
ATOM 888 N N . PHE A 1 109 ? 7.188 11.863 6.738 1.00 88.38 109 PHE A N 1
ATOM 889 C CA . PHE A 1 109 ? 7.377 12.397 5.385 1.00 88.38 109 PHE A CA 1
ATOM 890 C C . PHE A 1 109 ? 6.799 11.496 4.288 1.00 88.38 109 PHE A C 1
ATOM 892 O O . PHE A 1 109 ? 6.841 11.861 3.107 1.00 88.38 109 PHE A O 1
ATOM 899 N N . PHE A 1 110 ? 6.203 10.357 4.652 1.00 89.44 110 PHE A N 1
ATOM 900 C CA . PHE A 1 110 ? 5.701 9.371 3.696 1.00 89.44 110 PHE A CA 1
ATOM 901 C C . PHE A 1 110 ? 4.681 9.948 2.711 1.00 89.44 110 PHE A C 1
ATOM 903 O O . PHE A 1 110 ? 4.777 9.706 1.508 1.00 89.44 110 PHE A O 1
ATOM 910 N N . LEU A 1 111 ? 3.734 10.766 3.181 1.00 88.12 111 LEU A N 1
ATOM 911 C CA . LEU A 1 111 ? 2.727 11.372 2.306 1.00 88.12 111 LEU A CA 1
ATOM 912 C C . LEU A 1 111 ? 3.369 12.233 1.209 1.00 88.12 111 LEU A C 1
ATOM 914 O O . LEU A 1 111 ? 3.004 12.118 0.037 1.00 88.12 111 LEU A O 1
ATOM 918 N N . ASN A 1 112 ? 4.350 13.060 1.578 1.00 88.75 112 ASN A N 1
ATOM 919 C CA . ASN A 1 112 ? 5.080 13.896 0.626 1.00 88.75 112 ASN A CA 1
ATOM 920 C C . ASN A 1 112 ? 5.842 13.029 -0.377 1.00 88.75 1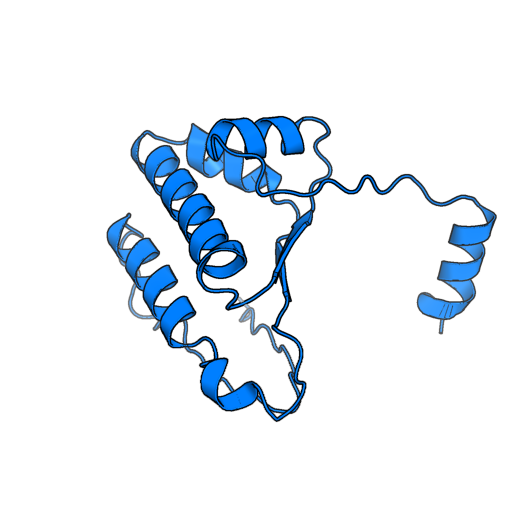12 ASN A C 1
ATOM 922 O O . ASN A 1 112 ? 5.818 13.305 -1.575 1.00 88.75 112 ASN A O 1
ATOM 926 N N . TRP A 1 113 ? 6.470 11.949 0.095 1.00 89.62 113 TRP A N 1
ATOM 927 C CA . TRP A 1 113 ? 7.143 10.987 -0.770 1.00 89.62 113 TRP A CA 1
ATOM 928 C C . TRP A 1 113 ? 6.176 10.350 -1.783 1.00 89.62 113 TRP A C 1
ATOM 930 O O . TRP A 1 113 ? 6.483 10.329 -2.976 1.00 89.62 113 TRP A O 1
ATOM 940 N N . VAL A 1 114 ? 4.985 9.909 -1.363 1.00 86.94 114 VAL A N 1
ATOM 941 C CA . VAL A 1 114 ? 3.970 9.341 -2.272 1.00 86.94 114 VAL A CA 1
ATOM 942 C C . VAL A 1 114 ? 3.527 10.367 -3.319 1.00 86.94 114 VAL A C 1
ATOM 944 O O . VAL A 1 114 ? 3.505 10.057 -4.512 1.00 86.94 114 VAL A O 1
ATOM 947 N N . ILE A 1 115 ? 3.199 11.591 -2.893 1.00 85.81 115 ILE A N 1
ATOM 948 C CA . ILE A 1 115 ? 2.727 12.661 -3.786 1.00 85.81 115 ILE A CA 1
ATOM 949 C C . ILE A 1 115 ? 3.797 13.017 -4.824 1.00 85.81 115 ILE A C 1
ATOM 951 O O . ILE A 1 115 ? 3.487 13.114 -6.013 1.00 85.81 115 ILE A O 1
ATOM 955 N N . ASN A 1 116 ? 5.056 13.143 -4.399 1.00 86.94 116 ASN A N 1
ATOM 956 C CA . ASN A 1 116 ? 6.173 13.464 -5.287 1.00 86.94 116 ASN A CA 1
ATOM 957 C C . ASN A 1 116 ? 6.424 12.365 -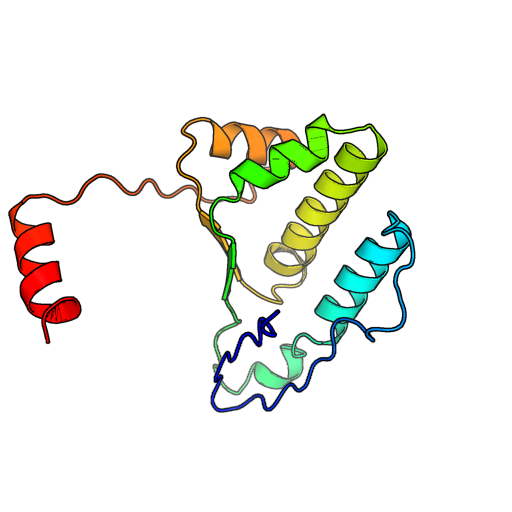6.329 1.00 86.94 116 ASN A C 1
ATOM 959 O O . ASN A 1 116 ? 6.741 12.666 -7.476 1.00 86.94 116 ASN A O 1
ATOM 963 N N . ASN A 1 117 ? 6.248 11.090 -5.967 1.00 84.25 117 ASN A N 1
ATOM 964 C CA . ASN A 1 117 ? 6.425 9.987 -6.913 1.00 84.25 117 ASN A CA 1
ATOM 965 C C . ASN A 1 117 ? 5.259 9.872 -7.912 1.00 84.25 117 ASN A C 1
ATOM 967 O O . ASN A 1 117 ? 5.477 9.606 -9.098 1.00 84.25 117 ASN A O 1
ATOM 971 N N . LEU A 1 118 ? 4.023 10.099 -7.458 1.00 78.12 118 LEU A N 1
ATOM 972 C CA . LEU A 1 118 ? 2.815 9.949 -8.277 1.00 78.12 118 LEU A CA 1
ATOM 973 C C . LEU A 1 118 ? 2.449 11.188 -9.104 1.00 78.12 118 LEU A C 1
ATOM 975 O O . LEU A 1 118 ? 1.613 11.077 -9.996 1.00 78.12 118 LEU A O 1
ATOM 979 N N . HIS A 1 119 ? 3.059 12.349 -8.837 1.00 67.25 119 HIS A N 1
ATOM 980 C CA . HIS A 1 119 ? 2.817 13.633 -9.522 1.00 67.25 119 HIS A CA 1
ATOM 981 C C . HIS A 1 119 ? 1.347 14.115 -9.529 1.00 67.25 119 HIS A C 1
ATOM 983 O O . HIS A 1 119 ? 1.027 15.111 -10.175 1.00 67.25 119 HIS A O 1
ATOM 989 N N . ILE A 1 120 ? 0.443 13.430 -8.818 1.00 61.69 120 ILE A N 1
ATOM 990 C CA . ILE A 1 120 ? -0.989 13.731 -8.705 1.00 61.69 120 ILE A CA 1
ATOM 991 C C . ILE A 1 120 ? -1.463 13.251 -7.319 1.00 61.69 120 ILE A C 1
ATOM 993 O O . ILE A 1 120 ? -1.134 12.124 -6.929 1.00 61.69 120 ILE A O 1
ATOM 997 N N . PRO A 1 121 ? -2.255 14.037 -6.559 1.00 64.12 121 PRO A N 1
ATOM 998 C CA . PRO A 1 121 ? -2.760 13.620 -5.253 1.00 64.12 121 PRO A CA 1
ATOM 999 C C . PRO A 1 121 ? -3.908 12.611 -5.414 1.00 64.12 121 PRO A C 1
ATOM 1001 O O . PRO A 1 121 ? -5.088 12.931 -5.301 1.00 64.12 121 PRO A O 1
ATOM 1004 N N . HIS A 1 122 ? -3.566 11.358 -5.709 1.00 73.44 122 HIS A N 1
ATOM 1005 C CA . HIS A 1 122 ? -4.515 10.241 -5.710 1.00 73.44 122 HIS A CA 1
ATOM 1006 C C . HIS A 1 122 ? -4.710 9.618 -4.316 1.00 73.44 122 HIS A C 1
ATOM 1008 O O . HIS A 1 122 ? -5.603 8.783 -4.141 1.00 73.44 122 HIS A O 1
ATOM 1014 N N . ALA A 1 123 ? -3.896 10.022 -3.339 1.00 81.12 123 ALA A N 1
ATOM 1015 C CA . ALA A 1 123 ? -3.924 9.533 -1.968 1.00 81.12 123 ALA A CA 1
ATOM 1016 C C . ALA A 1 123 ? -4.730 10.466 -1.051 1.00 81.12 123 ALA A C 1
ATOM 1018 O O . ALA A 1 123 ? -4.651 11.688 -1.167 1.00 81.12 123 ALA A O 1
ATOM 1019 N N . THR A 1 124 ? -5.477 9.873 -0.122 1.00 87.12 124 THR A N 1
ATOM 1020 C CA . THR A 1 124 ? -6.164 10.584 0.962 1.00 87.12 124 THR A CA 1
ATOM 1021 C C . THR A 1 124 ? -5.439 10.249 2.264 1.00 87.12 124 THR A C 1
ATOM 1023 O O . THR A 1 124 ? -5.414 9.071 2.624 1.00 87.12 124 THR A O 1
ATOM 1026 N N . PRO A 1 125 ? -4.810 11.225 2.941 1.00 88.88 125 PRO A N 1
ATOM 1027 C CA . PRO A 1 125 ? -4.069 10.954 4.163 1.00 88.88 125 PRO A CA 1
ATOM 1028 C C . PRO A 1 125 ? -5.000 10.794 5.364 1.00 88.88 125 PRO A C 1
ATOM 1030 O O . PRO A 1 125 ? -5.957 11.550 5.525 1.00 88.88 125 PRO A O 1
ATOM 1033 N N . TYR A 1 126 ? -4.653 9.852 6.234 1.00 90.25 126 TYR A N 1
ATOM 1034 C CA . TYR A 1 126 ? -5.209 9.706 7.574 1.00 90.25 126 TYR A CA 1
ATOM 1035 C C . TYR A 1 126 ? -4.037 9.615 8.547 1.00 90.25 126 TYR A C 1
ATOM 1037 O O . TYR A 1 126 ? -3.113 8.839 8.317 1.00 90.25 126 TYR A O 1
ATOM 1045 N N . VAL A 1 127 ? -4.060 10.428 9.602 1.00 88.75 127 VAL A N 1
ATOM 1046 C CA . VAL A 1 127 ? -3.045 10.399 10.659 1.00 88.75 127 VAL A CA 1
ATOM 1047 C C . VAL A 1 127 ? -3.659 9.698 11.859 1.00 88.75 127 VAL A C 1
ATOM 1049 O O . VAL A 1 127 ? -4.683 10.145 12.373 1.00 88.75 127 VAL A O 1
ATOM 1052 N N . VAL A 1 128 ? -3.044 8.594 12.270 1.00 89.06 128 VAL A N 1
ATOM 1053 C CA . VAL A 1 128 ? -3.411 7.866 13.485 1.00 89.06 128 VAL A CA 1
ATOM 1054 C C . VAL A 1 128 ? -2.432 8.296 14.569 1.00 89.06 128 VAL A C 1
ATOM 1056 O O . VAL A 1 128 ? -1.227 8.119 14.411 1.00 89.06 128 VAL A O 1
ATOM 1059 N N . GLY A 1 129 ? -2.953 8.944 15.610 1.00 88.38 129 GLY A N 1
ATOM 1060 C CA . GLY A 1 129 ? -2.177 9.327 16.786 1.00 88.38 129 GLY A CA 1
ATOM 1061 C C . GLY A 1 129 ? -2.146 8.218 17.832 1.00 88.38 129 GLY A C 1
ATOM 1062 O O . GLY A 1 129 ? -2.768 7.168 17.662 1.00 88.38 129 GLY A O 1
ATOM 1063 N N . ASP A 1 130 ? -1.444 8.488 18.926 1.00 90.88 130 ASP A N 1
ATOM 1064 C CA . ASP A 1 130 ? -1.438 7.602 20.083 1.00 90.88 130 ASP A CA 1
ATOM 1065 C C . ASP A 1 130 ? -2.833 7.522 20.711 1.00 90.88 130 ASP A C 1
ATOM 1067 O O . ASP A 1 130 ? -3.578 8.507 20.745 1.00 90.88 130 ASP A O 1
ATOM 1071 N N . LEU A 1 131 ? -3.166 6.343 21.234 1.00 90.88 131 LEU A N 1
ATOM 1072 C CA . LEU A 1 131 ? -4.365 6.157 22.042 1.00 90.88 131 LEU A CA 1
ATOM 1073 C C . LEU A 1 131 ? -4.228 6.937 23.355 1.00 90.88 131 LEU A C 1
ATOM 1075 O O . LEU A 1 131 ? -3.158 6.966 23.973 1.00 90.88 131 LEU A O 1
ATOM 1079 N N . SER A 1 132 ? -5.334 7.516 23.818 1.00 94.19 132 SER A N 1
ATOM 1080 C CA . SER A 1 132 ? -5.464 7.942 25.213 1.00 94.19 132 SER A CA 1
ATOM 1081 C C . SER A 1 132 ? -5.358 6.743 26.163 1.00 94.19 132 SER A C 1
ATOM 1083 O O . SER A 1 132 ? -5.463 5.581 25.754 1.00 94.19 132 SER A O 1
ATOM 1085 N N . ARG A 1 133 ? -5.152 7.009 27.460 1.00 94.12 133 ARG A N 1
ATOM 1086 C CA . ARG A 1 133 ? -5.060 5.933 28.456 1.00 94.12 133 ARG A CA 1
ATOM 1087 C C . ARG A 1 133 ? -6.354 5.126 28.499 1.00 94.12 133 ARG A C 1
ATOM 1089 O O . ARG A 1 133 ? -6.304 3.903 28.526 1.00 94.12 133 ARG A O 1
ATOM 1096 N N . GLU A 1 134 ? -7.486 5.817 28.465 1.00 95.56 134 GLU A N 1
ATOM 1097 C CA . GLU A 1 134 ? -8.820 5.231 28.526 1.00 95.56 134 GLU A CA 1
ATOM 1098 C C . GLU A 1 134 ? -9.104 4.348 27.299 1.00 95.56 134 GLU A C 1
ATOM 1100 O O . GLU A 1 134 ? -9.591 3.229 27.448 1.00 95.56 134 GLU A O 1
ATOM 1105 N N . GLU A 1 135 ? -8.739 4.801 26.093 1.00 94.31 135 GLU A N 1
ATOM 1106 C CA . GLU A 1 135 ? -8.883 4.005 24.862 1.00 94.31 135 GLU A CA 1
ATOM 1107 C C . GLU A 1 135 ? -7.969 2.774 24.862 1.00 94.31 135 GLU A C 1
ATOM 1109 O O . GLU A 1 135 ? -8.364 1.701 24.400 1.00 94.31 135 GLU A O 1
ATOM 1114 N N . ALA A 1 136 ? -6.747 2.909 25.388 1.00 92.31 136 ALA A N 1
ATOM 1115 C CA . ALA A 1 136 ? -5.829 1.787 25.526 1.00 92.31 136 ALA A CA 1
ATOM 1116 C C . ALA A 1 136 ? -6.362 0.752 26.532 1.00 92.31 136 ALA A C 1
ATOM 1118 O O . ALA A 1 136 ? -6.391 -0.436 26.213 1.00 92.31 136 ALA A O 1
ATOM 1119 N N . GLU A 1 137 ? -6.820 1.190 27.711 1.00 93.44 137 GLU A N 1
ATOM 1120 C CA . GLU A 1 137 ? -7.447 0.331 28.728 1.00 93.44 137 GLU A CA 1
ATOM 1121 C C . GLU A 1 137 ? -8.641 -0.437 28.134 1.00 93.44 137 GLU A C 1
ATOM 1123 O O . GLU A 1 137 ? -8.680 -1.667 28.208 1.00 93.44 137 GLU A O 1
ATOM 1128 N N . GLU A 1 138 ? -9.551 0.258 27.441 1.00 94.06 138 GLU A N 1
ATOM 1129 C CA . GLU A 1 138 ? -10.712 -0.357 26.788 1.00 94.06 138 GLU A CA 1
ATOM 1130 C C . GLU A 1 138 ? -10.310 -1.401 25.735 1.00 94.06 138 GLU A C 1
ATOM 1132 O O . GLU A 1 138 ? -10.887 -2.493 25.684 1.00 94.06 138 GLU A O 1
ATOM 1137 N N . TYR A 1 139 ? -9.318 -1.091 24.894 1.00 90.88 139 TYR A N 1
ATOM 1138 C CA . TYR A 1 139 ? -8.832 -2.022 23.879 1.00 90.88 139 TYR A CA 1
ATOM 1139 C C . TYR A 1 139 ? -8.252 -3.294 24.507 1.00 90.88 139 TYR A C 1
ATOM 1141 O O . TYR A 1 139 ? -8.558 -4.406 24.059 1.00 90.88 139 TYR A O 1
ATOM 1149 N N . PHE A 1 140 ? -7.435 -3.150 25.554 1.00 91.00 140 PHE A N 1
ATOM 1150 C CA . PHE A 1 140 ? -6.826 -4.294 26.225 1.00 91.00 140 PHE A CA 1
ATOM 1151 C C . PHE A 1 140 ? -7.876 -5.205 26.868 1.00 91.00 140 PHE A C 1
ATOM 1153 O O . PHE A 1 140 ? -7.813 -6.420 26.673 1.00 91.00 140 PHE A O 1
ATOM 1160 N N . GLU A 1 141 ? -8.862 -4.633 27.563 1.00 91.06 141 GLU A N 1
ATOM 1161 C CA . GLU A 1 141 ? -9.930 -5.392 28.221 1.00 91.06 141 GLU A CA 1
ATOM 1162 C C . GLU A 1 141 ? -10.866 -6.094 27.228 1.00 91.06 141 GLU A C 1
ATOM 1164 O O . GLU A 1 141 ? -11.252 -7.240 27.450 1.00 91.06 141 GLU A O 1
ATOM 1169 N N . LYS A 1 142 ? -11.242 -5.429 26.128 1.00 90.69 142 LYS A N 1
ATOM 1170 C CA . LYS A 1 142 ? -12.249 -5.960 25.191 1.00 90.69 142 LYS A CA 1
ATOM 1171 C C . LYS A 1 142 ? -11.681 -6.856 24.099 1.00 90.69 142 LYS A C 1
ATOM 1173 O O . LYS A 1 142 ? -12.407 -7.711 23.589 1.00 90.69 142 LYS A O 1
ATOM 1178 N N . HIS A 1 143 ? -10.435 -6.632 23.685 1.00 87.38 143 HIS A N 1
ATOM 1179 C CA . HIS A 1 143 ? -9.891 -7.249 22.473 1.00 87.38 143 HIS A CA 1
ATOM 1180 C C . HIS A 1 143 ? -8.600 -8.043 22.692 1.00 87.38 143 HIS A C 1
ATOM 1182 O O . HIS A 1 143 ? -8.411 -9.046 22.006 1.00 87.38 143 HIS A O 1
ATOM 1188 N N . ALA A 1 144 ? -7.716 -7.628 23.606 1.00 79.62 144 ALA A N 1
ATOM 1189 C CA . ALA A 1 144 ? -6.389 -8.239 23.743 1.00 79.62 144 ALA A CA 1
ATOM 1190 C C . ALA A 1 144 ? -6.295 -9.341 24.813 1.00 79.62 144 ALA A C 1
ATOM 1192 O O . ALA A 1 144 ? -5.478 -10.248 24.659 1.00 79.62 144 ALA A O 1
ATOM 1193 N N . LEU A 1 145 ? -7.102 -9.271 25.878 1.00 72.44 145 LEU A N 1
ATOM 1194 C CA . LEU A 1 145 ? -7.058 -10.193 27.026 1.00 72.44 145 LEU A CA 1
ATOM 1195 C C . LEU A 1 145 ? -8.251 -11.182 27.145 1.00 72.44 145 LEU A C 1
ATOM 1197 O O . LEU A 1 145 ? -8.611 -11.490 28.281 1.00 72.44 145 LEU A O 1
ATOM 1201 N N . PRO A 1 146 ? -8.900 -11.663 26.060 1.00 55.50 146 PRO A N 1
ATOM 1202 C CA . PRO A 1 146 ? -10.081 -12.521 26.188 1.00 55.50 146 PRO A CA 1
ATOM 1203 C C . PRO A 1 146 ? -9.819 -13.820 26.967 1.00 55.50 146 PRO A C 1
ATOM 1205 O O . PRO A 1 146 ? -8.703 -14.382 26.856 1.00 55.50 146 PRO A O 1
#

Organism: NCBI:txid658196

Foldseek 3Di:
DDDPDPPPPPVPDPDPDPLDDPPPPDPCALVNVVVSLVVVVVVQDDCVVCVVVPDAAAEAEAEQCVVLVCQCPVDPRSVVSSLVVLVSQCCCCPVVNSHHYHYYHPDPCVQVVSCVSPVDPPDDDDDDDDDDPVRVVVCCVPPVPD

Seco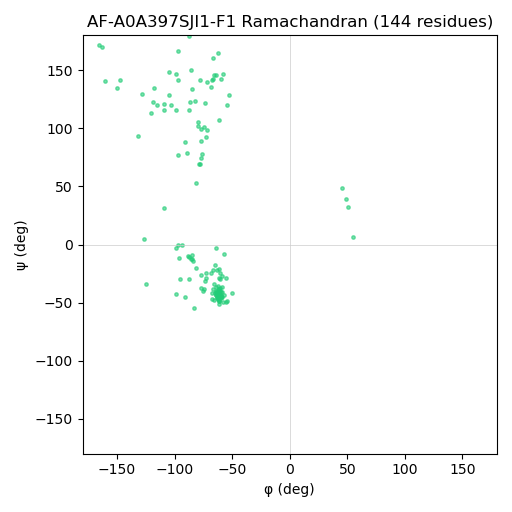ndary structure (DSSP, 8-state):
----------TT------SS-TT------HHHHHHHHHHHHHHS--HHHHTTTTPPPPEEEETTGGGHHHHHHH-HHHHHHHHHHHHHHHIIIIIS---EEEE--S-TTHHHHHHHHHSS---------PPPHHHHHHHIIIII--

Mean predicted aligned error: 11.29 Å

Solvent-accessible surface area (backbone atoms only — not comparable to full-atom values): 9423 Å² total; per-residue (Å²): 135,85,82,86,75,83,81,74,85,52,99,86,52,92,74,85,72,75,88,67,64,96,83,67,83,61,80,87,42,73,66,59,52,53,53,47,53,50,52,51,60,70,68,49,75,68,58,85,80,41,67,87,68,77,66,77,68,53,73,50,75,40,74,56,45,59,61,53,53,56,42,36,73,70,39,74,67,30,32,53,46,43,51,50,51,55,50,50,51,45,45,36,39,73,74,65,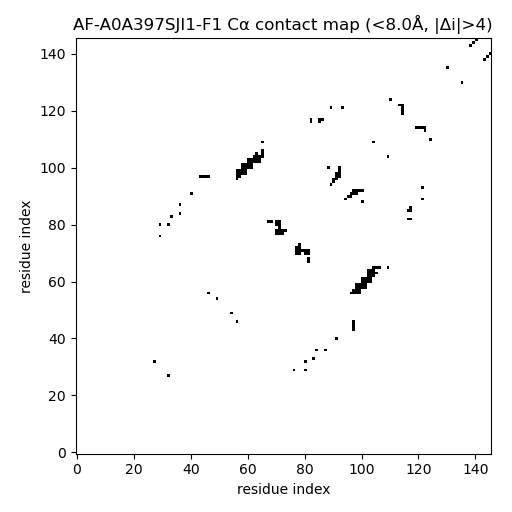57,61,29,45,77,46,76,40,59,92,58,89,60,42,66,59,53,52,37,67,73,61,76,50,85,85,72,82,91,80,88,83,76,83,74,53,72,67,57,46,52,51,46,40,66,74,69,71,64,120

Nearest PDB structures (foldseek):
  5vhj-assembly1_E  TM=5.734E-01  e=6.291E-02  Homo sapiens
  2yvu-assembly1_B  TM=2.909E-01  e=2.144E+00  Aeropyrum pernix K1
  4rfv-assembly1_A  TM=2.363E-01  e=2.921E+00  Mycobacterium tuberculosis H37Rv
  8ruw-assembly2_A  TM=3.532E-01  e=8.368E+00  Archaeoglobus fulgidus DSM 4304
  1i2d-assembly1_A  TM=3.013E-01  e=6.949E+00  Penicillium chrysogenum

Radius of gyration: 18.55 Å; Cα contacts (8 Å, |Δi|>4): 94; chains: 1; bounding box: 45×38×45 Å

Sequence (146 aa):
MSEAEIKAKLPYFNLKYRLFDEKEKEAITYNSVNELFDKITRSLPNWNFWYGYNIPPPILVIDEANLLSQLGNSSNEGAILLKSFLNWLVVNTKQQKRFHAVLTSSDSFFLNWVINNLHIPHATPYVVGDLSREEAEEYFEKHALP